Protein AF-A0A959XIF3-F1 (afdb_monomer_lite)

Secondary structure (DSSP, 8-state):
-HHHHHHHHHHHH-HHHHHHHHHHHHHHHHHTTT-HHHHHHHHHHHHHHHHHHHHHHHHHHHHHTTHHHHHHHHHHHHHHHTHHHHHHHHHHHHHHHHHHHHHHT-

Structure (mmCIF, N/CA/C/O backbone):
data_AF-A0A959XIF3-F1
#
_entry.id   AF-A0A959XIF3-F1
#
loop_
_atom_site.group_PDB
_atom_site.id
_atom_site.type_symbol
_atom_site.label_atom_id
_atom_site.label_alt_id
_atom_site.label_comp_id
_atom_site.label_asym_id
_atom_site.label_entity_id
_atom_site.label_seq_id
_atom_site.pdbx_PDB_ins_code
_atom_site.Cartn_x
_atom_site.Cartn_y
_atom_site.Cartn_z
_atom_site.occupancy
_atom_site.B_iso_or_equiv
_atom_site.auth_seq_id
_atom_site.auth_comp_id
_atom_site.auth_asym_id
_atom_site.auth_atom_id
_atom_site.pdbx_PDB_model_num
ATOM 1 N N . ALA A 1 1 ? -5.462 19.192 0.516 1.00 64.38 1 ALA A N 1
ATOM 2 C CA . ALA A 1 1 ? -4.047 19.498 0.836 1.00 64.38 1 ALA A CA 1
ATOM 3 C C . ALA A 1 1 ? -3.514 18.705 2.038 1.00 64.38 1 ALA A C 1
ATOM 5 O O . ALA A 1 1 ? -2.580 17.940 1.852 1.00 64.38 1 ALA A O 1
ATOM 6 N N . LYS A 1 2 ? -4.104 18.809 3.244 1.00 79.19 2 LYS A N 1
ATOM 7 C CA . LYS A 1 2 ? -3.573 18.137 4.455 1.00 79.19 2 LYS A CA 1
ATOM 8 C C . LYS A 1 2 ? -3.498 16.604 4.356 1.00 79.19 2 LYS A C 1
ATOM 10 O O . LYS A 1 2 ? -2.466 16.035 4.681 1.00 79.19 2 LYS A O 1
ATOM 15 N N . ALA A 1 3 ? -4.548 15.955 3.846 1.00 81.12 3 ALA A N 1
ATOM 16 C CA . ALA A 1 3 ? -4.576 14.498 3.668 1.00 81.12 3 ALA A CA 1
ATOM 17 C C . ALA A 1 3 ? -3.520 13.998 2.666 1.00 81.12 3 ALA A C 1
ATOM 19 O O . ALA A 1 3 ? -2.837 13.019 2.936 1.00 81.12 3 A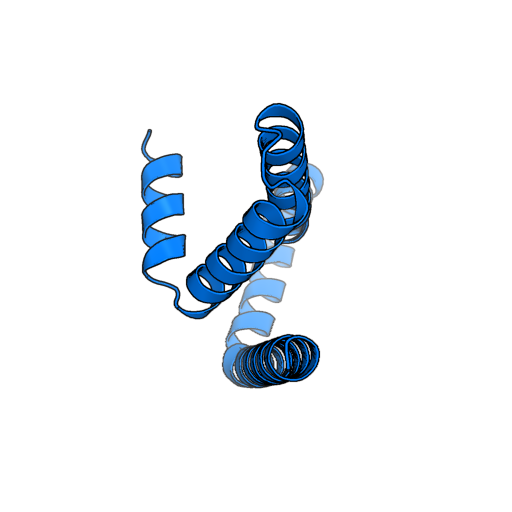LA A O 1
ATOM 20 N N . ALA A 1 4 ? -3.331 14.713 1.552 1.00 79.62 4 ALA A N 1
ATOM 21 C CA . ALA A 1 4 ? -2.297 14.388 0.569 1.00 79.62 4 ALA A CA 1
ATOM 22 C C . ALA A 1 4 ? -0.883 14.534 1.159 1.00 79.62 4 ALA A C 1
ATOM 24 O O . ALA A 1 4 ? -0.048 13.658 0.965 1.00 79.62 4 ALA A O 1
ATOM 25 N N . GLY A 1 5 ? -0.629 15.591 1.940 1.00 83.12 5 GLY A N 1
ATOM 26 C CA . GLY A 1 5 ? 0.647 15.761 2.645 1.00 83.12 5 GLY A CA 1
ATOM 27 C C . GLY A 1 5 ? 0.916 14.642 3.656 1.00 83.12 5 GLY A C 1
ATOM 28 O O . GLY A 1 5 ? 2.008 14.086 3.675 1.00 83.12 5 GLY A O 1
ATOM 29 N N . LEU A 1 6 ? -0.094 14.254 4.441 1.00 84.50 6 LEU A N 1
ATOM 30 C CA . LEU A 1 6 ? -0.009 13.112 5.359 1.00 84.50 6 LEU A CA 1
ATOM 31 C C . LEU A 1 6 ? 0.245 11.796 4.625 1.00 84.50 6 LEU A C 1
ATOM 33 O O . LEU A 1 6 ? 1.063 11.009 5.084 1.00 84.50 6 LEU A O 1
ATOM 37 N N . ALA A 1 7 ? -0.406 11.574 3.482 1.00 80.56 7 ALA A N 1
ATOM 38 C CA . ALA A 1 7 ? -0.183 10.388 2.665 1.00 80.56 7 ALA A CA 1
ATOM 39 C C . ALA A 1 7 ? 1.268 10.312 2.169 1.00 80.56 7 ALA A C 1
ATOM 41 O O . ALA A 1 7 ? 1.906 9.274 2.323 1.00 80.56 7 ALA A O 1
ATOM 42 N N . VAL A 1 8 ? 1.814 11.416 1.647 1.00 82.19 8 VAL A N 1
ATOM 43 C CA . VAL A 1 8 ? 3.214 11.482 1.193 1.00 82.19 8 VAL A CA 1
ATOM 44 C C . VAL A 1 8 ? 4.180 11.254 2.356 1.00 82.19 8 VAL A C 1
ATOM 46 O O . VAL A 1 8 ? 5.093 10.441 2.239 1.00 82.19 8 VAL A O 1
ATOM 49 N N . LEU A 1 9 ? 3.961 11.916 3.495 1.00 86.06 9 LEU A N 1
ATOM 50 C CA . LEU A 1 9 ? 4.807 11.753 4.678 1.00 86.06 9 LEU A CA 1
ATOM 51 C C . LEU A 1 9 ? 4.761 10.321 5.215 1.00 86.06 9 LEU A C 1
ATOM 53 O O . LEU A 1 9 ? 5.806 9.721 5.441 1.00 86.06 9 LEU A O 1
ATOM 57 N N . LEU A 1 10 ? 3.570 9.744 5.381 1.00 80.31 10 LEU A N 1
ATOM 58 C CA . LEU A 1 10 ? 3.414 8.371 5.860 1.00 80.31 10 LEU A CA 1
ATOM 59 C C . LEU A 1 10 ? 4.014 7.362 4.880 1.00 80.31 10 LEU A C 1
ATOM 61 O O . LEU A 1 10 ? 4.625 6.395 5.328 1.00 80.31 10 LEU A O 1
ATOM 65 N N . ALA A 1 11 ? 3.883 7.586 3.570 1.00 79.12 11 ALA A N 1
ATOM 66 C CA . ALA A 1 11 ? 4.479 6.723 2.559 1.00 79.12 11 ALA A CA 1
ATOM 67 C C . ALA A 1 11 ? 6.013 6.790 2.564 1.00 79.12 11 ALA A C 1
ATOM 69 O O . ALA A 1 11 ? 6.651 5.751 2.421 1.00 79.12 11 ALA A O 1
ATOM 70 N N . ALA A 1 12 ? 6.592 7.978 2.759 1.00 79.06 12 ALA A N 1
ATOM 71 C CA . ALA A 1 12 ? 8.039 8.179 2.791 1.00 79.06 12 ALA A CA 1
ATOM 72 C C . ALA A 1 12 ? 8.683 7.699 4.103 1.00 79.06 12 ALA A C 1
ATOM 74 O O . ALA A 1 12 ? 9.776 7.142 4.084 1.00 79.06 12 ALA A O 1
ATOM 75 N N . VAL A 1 13 ? 8.007 7.892 5.239 1.00 84.62 13 VAL A N 1
ATOM 76 C CA . VAL A 1 13 ? 8.521 7.522 6.569 1.00 84.62 13 VAL A CA 1
ATOM 77 C C . VAL A 1 13 ? 8.348 6.027 6.857 1.00 84.62 13 VAL A C 1
ATOM 79 O O . VAL A 1 13 ? 9.120 5.472 7.633 1.00 84.62 13 VAL A O 1
ATOM 82 N N . ASN A 1 14 ? 7.381 5.345 6.230 1.00 83.38 14 ASN A N 1
ATOM 83 C CA . ASN A 1 14 ? 7.226 3.896 6.367 1.00 83.38 14 ASN A CA 1
ATOM 84 C C . ASN A 1 14 ? 8.077 3.152 5.326 1.00 83.38 14 ASN A C 1
ATOM 86 O O . ASN A 1 14 ? 7.640 3.015 4.178 1.00 83.38 14 ASN A O 1
ATOM 90 N N . PRO A 1 15 ? 9.233 2.572 5.708 1.00 79.19 15 PRO A N 1
ATOM 91 C CA . PRO A 1 15 ? 10.155 1.944 4.760 1.00 79.19 15 PRO A CA 1
ATOM 92 C C . PRO A 1 15 ? 9.493 0.809 3.973 1.00 79.19 15 PRO A C 1
ATOM 94 O O . PRO A 1 15 ? 9.739 0.653 2.780 1.00 79.19 15 PRO A O 1
ATOM 97 N N . LYS A 1 16 ? 8.578 0.061 4.606 1.00 80.81 16 LYS A N 1
ATOM 98 C CA . LYS A 1 16 ? 7.818 -1.003 3.940 1.00 80.81 16 LYS A CA 1
ATOM 99 C C . LYS A 1 16 ? 6.997 -0.467 2.763 1.00 80.81 16 LYS A C 1
ATOM 101 O O . LYS A 1 16 ? 6.981 -1.077 1.700 1.00 80.81 16 LYS A O 1
ATOM 106 N N . ASN A 1 17 ? 6.308 0.657 2.959 1.00 87.06 17 ASN A N 1
ATOM 107 C CA . ASN A 1 17 ? 5.452 1.235 1.929 1.00 87.06 17 ASN A CA 1
ATOM 108 C C . ASN A 1 17 ? 6.283 1.879 0.818 1.00 87.06 17 ASN A C 1
ATOM 110 O O . ASN A 1 17 ? 5.988 1.677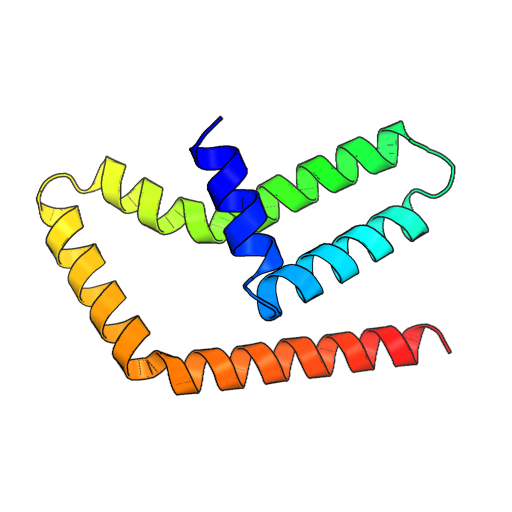 -0.354 1.00 87.06 17 ASN A O 1
ATOM 114 N N . LEU A 1 18 ? 7.360 2.581 1.183 1.00 85.81 18 LEU A N 1
ATOM 115 C CA . LEU A 1 18 ? 8.282 3.178 0.222 1.00 85.81 18 LEU A CA 1
ATOM 116 C C . LEU A 1 18 ? 8.869 2.122 -0.724 1.00 85.81 18 LEU A C 1
ATOM 118 O O . LEU A 1 18 ? 8.806 2.291 -1.939 1.00 85.81 18 LEU A O 1
ATOM 122 N N . LEU A 1 19 ? 9.371 1.007 -0.183 1.00 85.69 19 LEU A N 1
ATOM 123 C CA . LEU A 1 19 ? 9.929 -0.090 -0.983 1.00 85.69 19 LEU A CA 1
ATOM 124 C C . LEU A 1 19 ? 8.890 -0.706 -1.937 1.00 85.69 19 LEU A C 1
ATOM 126 O O . LEU A 1 19 ? 9.191 -0.979 -3.101 1.00 85.69 19 LEU A O 1
ATOM 130 N N . LEU A 1 20 ? 7.650 -0.889 -1.476 1.00 86.50 20 LEU A N 1
ATOM 131 C CA . LEU A 1 20 ? 6.542 -1.386 -2.300 1.00 86.50 20 LEU A CA 1
ATOM 132 C C . LEU A 1 20 ? 6.169 -0.412 -3.428 1.00 86.50 20 LEU A C 1
ATOM 134 O O . LEU A 1 20 ? 6.013 -0.831 -4.572 1.00 86.50 20 LEU A O 1
ATOM 138 N N . CYS A 1 21 ? 6.071 0.885 -3.136 1.00 88.50 21 CYS A N 1
ATOM 139 C CA . CYS A 1 21 ? 5.761 1.899 -4.143 1.00 88.50 21 CYS A CA 1
ATOM 140 C C . CYS A 1 21 ? 6.884 2.055 -5.175 1.00 88.50 21 CYS A C 1
ATOM 142 O O . CYS A 1 21 ? 6.597 2.162 -6.365 1.00 88.50 21 CYS A O 1
ATOM 144 N N . VAL A 1 22 ? 8.149 2.036 -4.745 1.00 89.00 22 VAL A N 1
ATOM 145 C CA . VAL A 1 22 ? 9.304 2.137 -5.650 1.00 89.00 22 VAL A CA 1
ATOM 146 C C . VAL A 1 22 ? 9.392 0.913 -6.557 1.00 89.00 22 VAL A C 1
ATOM 148 O O . VAL A 1 22 ? 9.548 1.072 -7.763 1.00 89.00 22 VAL A O 1
ATOM 151 N N . SER A 1 23 ? 9.241 -0.298 -6.013 1.00 87.44 23 SER A N 1
ATOM 152 C CA . SER A 1 23 ? 9.276 -1.525 -6.823 1.00 87.44 23 SER A CA 1
ATOM 153 C C . SER A 1 23 ? 8.119 -1.600 -7.825 1.00 87.44 23 SER A C 1
ATOM 155 O O . SER A 1 23 ? 8.347 -1.906 -8.993 1.00 87.44 23 SER A O 1
ATOM 157 N N . GLY A 1 24 ? 6.893 -1.259 -7.410 1.00 88.88 24 GLY A N 1
ATOM 158 C CA . GLY A 1 24 ? 5.742 -1.178 -8.313 1.00 88.88 24 GLY A CA 1
ATOM 159 C C . GLY A 1 24 ? 5.917 -0.108 -9.394 1.00 88.88 24 GLY A C 1
ATOM 160 O O . GLY A 1 24 ? 5.684 -0.374 -10.570 1.00 88.88 24 GLY A O 1
ATOM 161 N N . GLY A 1 25 ? 6.395 1.082 -9.018 1.00 89.81 25 GLY A N 1
ATOM 162 C CA . GLY A 1 25 ? 6.674 2.171 -9.954 1.00 89.81 25 GLY A CA 1
ATOM 163 C C . GLY A 1 25 ? 7.773 1.829 -10.961 1.00 89.81 25 GLY A C 1
ATOM 164 O O . GLY A 1 25 ? 7.620 2.114 -12.145 1.00 89.81 25 GLY A O 1
ATOM 165 N N . ALA A 1 26 ? 8.844 1.164 -10.519 1.00 89.62 26 ALA A N 1
ATOM 166 C CA . ALA A 1 26 ? 9.910 0.691 -11.397 1.00 89.62 26 ALA A CA 1
ATOM 167 C C . ALA A 1 26 ? 9.396 -0.345 -12.409 1.00 89.62 26 ALA A C 1
ATOM 169 O O . ALA A 1 26 ? 9.706 -0.233 -13.591 1.00 89.62 26 ALA A O 1
ATOM 170 N N . ALA A 1 27 ? 8.560 -1.295 -11.973 1.00 88.44 27 ALA A N 1
ATOM 171 C CA . ALA A 1 27 ? 7.945 -2.281 -12.863 1.00 88.44 27 ALA A CA 1
ATOM 172 C C . ALA A 1 27 ? 7.019 -1.635 -13.910 1.00 88.44 27 ALA A C 1
ATOM 174 O O . ALA A 1 27 ? 7.002 -2.048 -15.067 1.00 88.44 27 ALA A O 1
ATOM 175 N N . ILE A 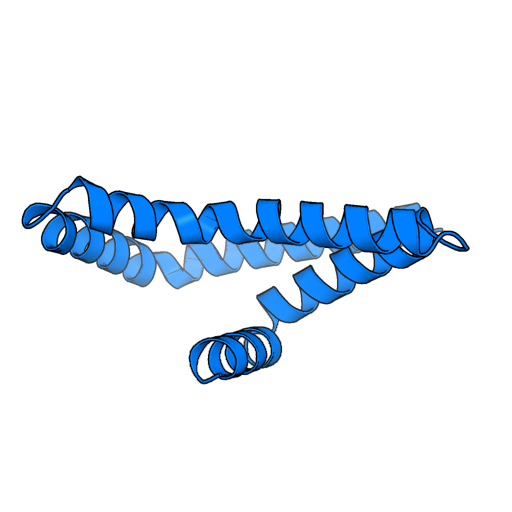1 28 ? 6.270 -0.594 -13.532 1.00 91.06 28 ILE A N 1
ATOM 176 C CA . ILE A 1 28 ? 5.449 0.173 -14.480 1.00 91.06 28 ILE A CA 1
ATOM 177 C C . ILE A 1 28 ? 6.339 0.928 -15.472 1.00 91.06 28 ILE A C 1
ATOM 179 O O . ILE A 1 28 ? 6.068 0.910 -16.671 1.00 91.06 28 ILE A O 1
ATOM 183 N N . ALA A 1 29 ? 7.406 1.570 -14.991 1.00 89.06 29 ALA A N 1
ATOM 184 C CA . ALA A 1 29 ? 8.316 2.345 -15.830 1.00 89.06 29 ALA A CA 1
ATOM 185 C C . ALA A 1 29 ? 9.029 1.481 -16.881 1.00 89.06 29 ALA A C 1
ATOM 187 O O . ALA A 1 29 ? 9.220 1.933 -18.009 1.00 89.06 29 ALA A O 1
ATOM 188 N N . THR A 1 30 ? 9.399 0.244 -16.536 1.00 88.12 30 THR A N 1
ATOM 189 C CA . THR A 1 30 ? 10.008 -0.696 -17.486 1.00 88.12 30 THR A CA 1
ATOM 190 C C . THR A 1 30 ? 8.985 -1.271 -18.463 1.00 88.12 30 THR A C 1
ATOM 192 O O . THR A 1 30 ? 9.271 -1.349 -19.655 1.00 88.12 30 THR A O 1
ATOM 195 N N . ALA A 1 31 ? 7.785 -1.630 -17.99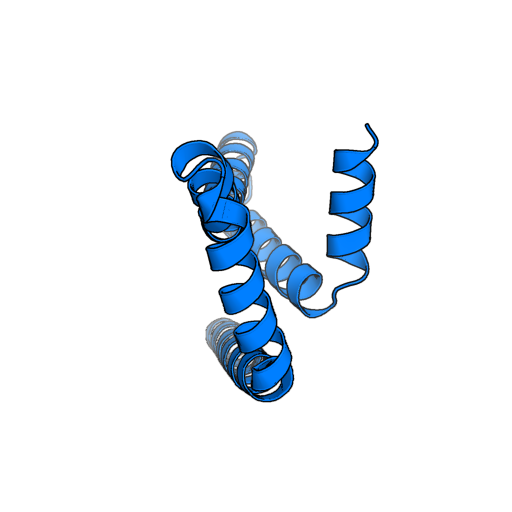6 1.00 86.62 31 ALA A N 1
ATOM 196 C CA . ALA A 1 31 ? 6.750 -2.238 -18.834 1.00 86.62 31 ALA A CA 1
ATOM 197 C C . ALA A 1 31 ? 6.083 -1.254 -19.813 1.00 86.62 31 ALA A C 1
ATOM 199 O O . ALA A 1 31 ? 5.686 -1.654 -20.904 1.00 86.62 31 ALA A O 1
ATOM 200 N N . ALA A 1 32 ? 5.962 0.023 -19.441 1.00 87.56 32 ALA A N 1
ATOM 201 C CA . ALA A 1 32 ? 5.352 1.076 -20.258 1.00 87.56 32 ALA A CA 1
ATOM 202 C C . ALA A 1 32 ? 6.394 2.021 -20.891 1.00 87.56 32 ALA A C 1
ATOM 204 O O . ALA A 1 32 ? 6.101 3.185 -21.179 1.00 87.56 32 ALA A O 1
ATOM 205 N N . ALA A 1 33 ? 7.630 1.547 -21.081 1.00 82.94 33 ALA A N 1
ATOM 206 C CA . ALA A 1 33 ? 8.713 2.358 -21.624 1.00 82.94 33 ALA A CA 1
ATOM 207 C C . ALA A 1 33 ? 8.348 2.913 -23.016 1.00 82.94 33 ALA A C 1
ATOM 209 O O . ALA A 1 33 ? 8.129 2.164 -23.964 1.00 82.94 33 ALA A O 1
ATOM 210 N N . GLY A 1 34 ? 8.292 4.243 -23.135 1.00 83.38 34 GLY A N 1
ATOM 211 C CA . GLY A 1 34 ? 7.992 4.940 -24.392 1.00 83.38 34 GLY A CA 1
ATOM 212 C C . GLY A 1 34 ? 6.513 5.263 -24.637 1.00 83.38 34 GLY A C 1
ATOM 213 O O . GLY A 1 34 ? 6.227 6.020 -25.562 1.00 83.38 34 GLY A O 1
ATOM 214 N N . ASP A 1 35 ? 5.591 4.789 -23.793 1.00 90.19 35 ASP A N 1
ATOM 215 C CA . ASP A 1 35 ? 4.164 5.127 -23.864 1.00 90.19 35 ASP A CA 1
ATOM 216 C C . ASP A 1 35 ? 3.687 5.765 -22.552 1.00 90.19 35 ASP A C 1
ATOM 218 O O . ASP A 1 35 ? 3.287 5.103 -21.589 1.00 90.19 35 ASP A O 1
ATOM 222 N N . GLY A 1 36 ? 3.709 7.100 -22.525 1.00 87.00 36 GLY A N 1
ATOM 223 C CA . GLY A 1 36 ? 3.270 7.873 -21.364 1.00 87.00 36 GLY A CA 1
ATOM 224 C C . GLY A 1 36 ? 1.793 7.667 -21.017 1.00 87.00 36 GLY A C 1
ATOM 225 O O . GLY A 1 36 ? 1.428 7.784 -19.849 1.00 87.00 36 GLY A O 1
ATOM 226 N N . SER A 1 37 ? 0.944 7.319 -21.989 1.00 90.56 37 SER A N 1
ATOM 227 C CA . SER A 1 37 ? -0.475 7.060 -21.731 1.00 90.56 37 SER A CA 1
ATOM 228 C C . SER A 1 37 ? -0.663 5.732 -20.996 1.00 90.56 37 SER A C 1
ATOM 230 O O . SER A 1 37 ? -1.343 5.686 -19.968 1.00 90.56 37 SER A O 1
ATOM 232 N N . ALA A 1 38 ? 0.033 4.683 -21.443 1.00 89.75 38 ALA A N 1
ATOM 233 C CA . ALA A 1 38 ? 0.036 3.381 -20.789 1.00 89.75 38 ALA A CA 1
ATOM 234 C C . ALA A 1 38 ? 0.615 3.463 -19.369 1.00 89.75 38 ALA A C 1
ATOM 236 O O . ALA A 1 38 ? 0.054 2.874 -18.444 1.00 89.75 38 ALA A O 1
ATOM 237 N N . ALA A 1 39 ? 1.676 4.252 -19.164 1.00 91.12 39 ALA A N 1
ATOM 238 C CA . ALA A 1 39 ? 2.266 4.468 -17.843 1.00 91.12 39 ALA A CA 1
ATOM 239 C C . ALA A 1 39 ? 1.278 5.122 -16.860 1.00 91.12 39 ALA A C 1
ATOM 241 O O . ALA A 1 39 ? 1.162 4.685 -15.713 1.00 91.12 39 ALA A O 1
ATOM 242 N N . VAL A 1 40 ? 0.528 6.136 -17.308 1.00 93.06 40 VAL A N 1
ATOM 243 C CA . VAL A 1 40 ? -0.489 6.815 -16.485 1.00 93.06 40 VAL A CA 1
ATOM 244 C C . VAL A 1 40 ? -1.627 5.862 -16.126 1.00 93.06 40 VAL A C 1
ATOM 246 O O . VAL A 1 40 ? -2.039 5.809 -14.967 1.00 93.06 40 VAL A O 1
ATOM 249 N N . VAL A 1 41 ? -2.113 5.076 -17.092 1.00 93.81 41 VAL A N 1
ATOM 250 C CA . VAL A 1 41 ? -3.174 4.087 -16.853 1.00 93.81 41 VAL A CA 1
ATOM 251 C C . VAL A 1 41 ? -2.701 3.013 -15.870 1.00 93.81 41 VAL A C 1
ATOM 253 O O . VAL A 1 41 ? -3.401 2.722 -14.901 1.00 93.81 41 VAL A O 1
ATOM 256 N N . ALA A 1 42 ? -1.496 2.471 -16.053 1.00 92.44 42 ALA A N 1
ATOM 257 C CA . ALA A 1 42 ? -0.922 1.474 -15.153 1.00 92.44 42 ALA A CA 1
ATOM 258 C C . ALA A 1 42 ? -0.724 2.022 -13.728 1.00 92.44 42 ALA A C 1
ATOM 260 O O . ALA A 1 42 ? -1.063 1.345 -12.757 1.00 92.44 42 ALA A O 1
ATOM 261 N N . ALA A 1 43 ? -0.253 3.265 -13.586 1.00 91.31 43 ALA A N 1
ATOM 262 C CA . ALA A 1 43 ? -0.125 3.929 -12.291 1.00 91.31 43 ALA A CA 1
ATOM 263 C C . ALA A 1 43 ? -1.487 4.154 -11.611 1.00 91.31 43 ALA A C 1
ATOM 265 O O . ALA A 1 43 ? -1.612 3.946 -10.403 1.00 91.31 43 ALA A O 1
ATOM 266 N N . ALA A 1 44 ? -2.518 4.529 -12.374 1.00 93.88 44 ALA A N 1
ATOM 267 C CA . ALA A 1 44 ? -3.874 4.683 -11.855 1.00 93.88 44 ALA A CA 1
ATOM 268 C C . ALA A 1 44 ? -4.442 3.345 -11.358 1.00 93.88 44 ALA A C 1
ATOM 270 O O . ALA A 1 44 ? -4.958 3.274 -10.242 1.00 93.88 44 ALA A O 1
ATOM 271 N N . VAL A 1 45 ? -4.287 2.268 -12.135 1.00 94.19 45 VAL A N 1
ATOM 272 C CA . VAL A 1 45 ? -4.705 0.915 -11.730 1.00 94.19 45 VAL A CA 1
ATOM 273 C C . VAL A 1 45 ? -3.943 0.461 -10.485 1.00 94.19 45 VAL A C 1
ATOM 275 O O . VAL A 1 45 ? -4.563 -0.009 -9.531 1.00 94.19 45 VAL A O 1
ATOM 278 N N . PHE A 1 46 ? -2.623 0.658 -10.445 1.00 91.44 46 PHE A N 1
ATOM 279 C CA . PHE A 1 46 ? -1.806 0.349 -9.271 1.00 91.44 46 PHE A CA 1
ATOM 280 C C . PHE A 1 46 ? -2.299 1.091 -8.023 1.00 91.44 46 PHE A C 1
ATOM 282 O O . PHE A 1 46 ? -2.453 0.475 -6.971 1.00 91.44 46 PHE A O 1
ATOM 289 N N . ALA A 1 47 ? -2.605 2.387 -8.135 1.00 90.94 47 ALA A N 1
ATOM 290 C CA . ALA A 1 47 ? -3.120 3.179 -7.022 1.00 90.94 47 ALA A CA 1
ATOM 291 C C . ALA A 1 47 ? -4.493 2.684 -6.539 1.00 90.94 47 ALA A C 1
ATOM 293 O O . ALA A 1 47 ? -4.717 2.557 -5.334 1.00 90.94 47 ALA A O 1
ATOM 294 N N . VAL A 1 48 ? -5.404 2.354 -7.459 1.00 93.25 48 VAL A N 1
ATOM 295 C CA . VAL A 1 48 ? -6.710 1.773 -7.111 1.00 93.25 48 VAL A CA 1
ATOM 296 C C . VAL A 1 48 ? -6.520 0.465 -6.349 1.00 93.25 48 VAL A C 1
ATOM 298 O O . VAL A 1 48 ? -7.052 0.324 -5.254 1.00 93.25 48 VAL A O 1
ATOM 301 N N . VAL A 1 49 ? -5.697 -0.456 -6.853 1.00 91.62 49 VAL A N 1
ATOM 302 C CA . VAL A 1 49 ? -5.439 -1.740 -6.182 1.00 91.62 49 VAL A CA 1
ATOM 303 C C . VAL A 1 49 ? -4.778 -1.534 -4.815 1.00 91.62 49 VAL A C 1
ATOM 305 O O . VAL A 1 49 ? -5.204 -2.133 -3.827 1.00 91.62 49 VAL A O 1
ATOM 308 N N . ALA A 1 50 ? -3.788 -0.643 -4.724 1.00 87.88 50 ALA A N 1
ATOM 309 C CA . ALA A 1 50 ? -3.091 -0.337 -3.476 1.00 87.88 50 ALA A CA 1
ATOM 310 C C . ALA A 1 50 ? -4.017 0.259 -2.400 1.00 87.88 50 ALA A C 1
ATOM 312 O O . ALA A 1 50 ? -3.785 0.063 -1.207 1.00 87.88 50 ALA A O 1
ATOM 313 N N . THR A 1 51 ? -5.082 0.963 -2.796 1.00 89.44 51 THR A N 1
ATOM 314 C CA . THR A 1 51 ? -6.023 1.582 -1.849 1.00 89.44 51 THR A CA 1
ATOM 315 C C . THR A 1 51 ? -7.094 0.631 -1.323 1.00 89.44 51 THR A C 1
ATOM 317 O O . THR A 1 51 ? -7.647 0.903 -0.258 1.00 89.44 51 THR A O 1
ATOM 320 N N . VAL A 1 52 ? -7.342 -0.512 -1.975 1.00 89.94 52 VAL A N 1
ATOM 321 C CA . VAL A 1 52 ? -8.387 -1.47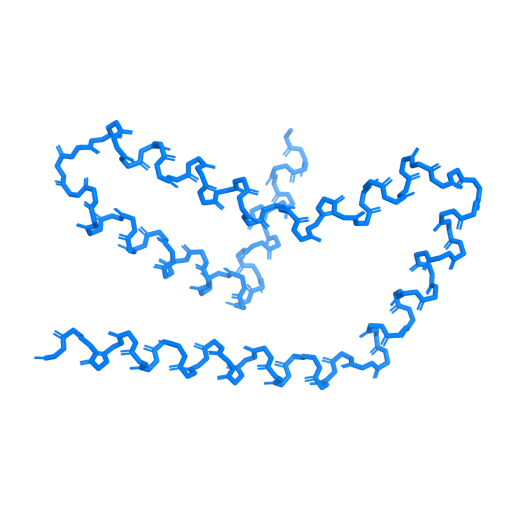4 -1.566 1.00 89.94 52 VAL A CA 1
ATOM 322 C C . VAL A 1 52 ? -8.220 -1.924 -0.111 1.00 89.94 52 VAL A C 1
ATOM 324 O O . VAL A 1 52 ? -9.195 -1.982 0.637 1.00 89.94 52 VAL A O 1
ATOM 327 N N . GLY A 1 53 ? -6.982 -2.182 0.324 1.00 85.50 53 GLY A N 1
ATOM 328 C CA . GLY A 1 53 ? -6.712 -2.636 1.692 1.00 85.50 53 GLY A CA 1
ATOM 329 C C . GLY A 1 53 ? -7.094 -1.612 2.766 1.00 85.50 53 GLY A C 1
ATOM 330 O O . GLY A 1 53 ? -7.561 -1.986 3.838 1.00 85.50 53 GLY A O 1
ATOM 331 N N . VAL A 1 54 ? -6.945 -0.317 2.471 1.00 85.88 54 VAL A N 1
ATOM 332 C CA . VAL A 1 54 ? -7.324 0.778 3.383 1.00 85.88 54 VAL A CA 1
ATOM 333 C C . VAL A 1 54 ? -8.798 1.156 3.211 1.00 85.88 54 VAL A C 1
ATOM 335 O O . VAL A 1 54 ? -9.424 1.639 4.151 1.00 85.88 54 VAL A O 1
ATOM 338 N N . ALA A 1 55 ? -9.385 0.893 2.041 1.00 87.69 55 ALA A N 1
ATOM 339 C CA . ALA A 1 55 ? -10.803 1.119 1.790 1.00 87.69 55 ALA A CA 1
ATOM 340 C C . ALA A 1 55 ? -11.696 0.206 2.645 1.00 87.69 55 ALA A C 1
ATOM 342 O O . ALA A 1 55 ? -12.755 0.644 3.078 1.00 87.69 55 ALA A O 1
ATOM 343 N N . ALA A 1 56 ? -11.265 -1.022 2.950 1.00 86.38 56 ALA A N 1
ATOM 344 C CA . ALA A 1 56 ? -12.039 -1.964 3.763 1.00 86.38 56 ALA A CA 1
ATOM 345 C C . ALA A 1 56 ? -12.487 -1.396 5.135 1.00 86.38 56 ALA A C 1
ATOM 347 O O . ALA A 1 56 ? -13.696 -1.335 5.369 1.00 86.38 56 ALA A O 1
ATOM 348 N N . PRO A 1 57 ? -11.596 -0.914 6.029 1.00 84.25 57 PRO A N 1
ATOM 349 C CA . PRO A 1 57 ? -12.019 -0.321 7.302 1.00 84.25 57 PRO A CA 1
ATOM 350 C C . PRO A 1 57 ? -12.841 0.963 7.125 1.00 84.25 57 PRO A C 1
ATOM 352 O O . PRO A 1 57 ? -13.720 1.235 7.937 1.00 84.25 57 PRO A O 1
ATOM 355 N N . VAL A 1 58 ? -12.611 1.727 6.050 1.00 87.31 58 VAL A N 1
ATOM 356 C CA . VAL A 1 58 ? -13.423 2.913 5.726 1.00 87.31 58 VAL A CA 1
ATOM 357 C C . VAL A 1 58 ? -14.856 2.510 5.368 1.00 87.31 58 VAL A C 1
ATOM 359 O O . VAL A 1 58 ? -15.802 3.118 5.857 1.00 87.31 58 VAL A O 1
ATOM 362 N N . VAL A 1 59 ? -15.040 1.459 4.568 1.00 87.88 59 VAL A N 1
ATOM 363 C CA . VAL A 1 59 ? -16.371 0.937 4.221 1.00 87.88 59 VAL A CA 1
ATOM 364 C C . VAL A 1 59 ? -17.085 0.396 5.460 1.00 87.88 59 VAL A C 1
ATOM 366 O O . VAL A 1 59 ? -18.270 0.673 5.641 1.00 87.88 59 VAL A O 1
ATOM 369 N N . VAL A 1 60 ? -16.380 -0.317 6.345 1.00 86.81 60 VAL A N 1
ATOM 370 C CA . VAL A 1 60 ? -16.953 -0.780 7.624 1.00 86.81 60 VAL A CA 1
ATOM 371 C C . VAL A 1 60 ? -17.414 0.408 8.465 1.00 86.81 60 VAL A C 1
ATOM 373 O O . VAL A 1 60 ? -18.543 0.406 8.948 1.00 86.81 60 VAL A O 1
ATOM 376 N N . TYR A 1 61 ? -16.589 1.453 8.570 1.00 85.31 61 TYR A N 1
ATOM 377 C CA . TYR A 1 61 ? -16.949 2.670 9.293 1.00 85.31 61 TYR A CA 1
ATOM 378 C C . TYR A 1 61 ? -18.221 3.333 8.746 1.00 85.31 61 TYR A C 1
ATOM 380 O O . TYR A 1 61 ? -19.090 3.735 9.513 1.00 85.31 61 TYR A O 1
ATOM 388 N N . LEU A 1 62 ? -18.367 3.399 7.421 1.00 86.69 62 LEU A N 1
ATOM 389 C CA . LEU A 1 62 ? -19.523 4.031 6.781 1.00 86.69 62 LEU A CA 1
ATOM 390 C C . LEU A 1 62 ? -20.807 3.190 6.851 1.00 86.69 62 LEU A C 1
ATOM 392 O O . LEU A 1 62 ? -21.898 3.752 6.797 1.00 86.69 62 LEU A O 1
ATOM 396 N N . THR A 1 63 ? -20.699 1.861 6.938 1.00 88.06 63 THR A N 1
ATOM 397 C CA . THR A 1 63 ? -21.855 0.947 6.854 1.00 88.06 63 THR A CA 1
ATOM 398 C C . THR A 1 63 ? -22.364 0.464 8.209 1.00 88.06 63 THR A C 1
ATOM 400 O O . THR A 1 63 ? -23.561 0.220 8.346 1.00 88.06 63 THR A O 1
ATOM 403 N N . ALA A 1 64 ? -21.493 0.329 9.214 1.00 82.38 64 ALA A N 1
ATOM 404 C CA . ALA A 1 64 ? -21.846 -0.268 10.504 1.00 82.38 64 ALA A CA 1
ATOM 405 C C . ALA A 1 64 ? -22.343 0.737 11.566 1.00 82.38 64 ALA A C 1
ATOM 407 O O . ALA A 1 64 ? -22.771 0.310 12.641 1.00 82.38 64 ALA A O 1
ATOM 408 N N . GLY A 1 65 ? -22.328 2.047 11.279 1.00 81.06 65 GLY A N 1
ATOM 409 C CA . GLY A 1 65 ? -22.842 3.088 12.180 1.00 81.06 65 GLY A CA 1
ATOM 410 C C . GLY A 1 65 ? -22.198 3.027 13.569 1.00 81.06 65 GLY A C 1
ATOM 411 O O . GLY A 1 65 ? -20.979 2.915 13.679 1.00 81.06 65 GLY A O 1
ATOM 412 N N . ASP A 1 66 ? -23.009 3.027 14.629 1.00 77.88 66 ASP A N 1
ATOM 413 C CA . ASP A 1 66 ? -22.532 3.006 16.024 1.00 77.88 66 ASP A CA 1
ATOM 414 C C . ASP A 1 66 ? -21.731 1.740 16.391 1.00 77.88 66 ASP A C 1
ATOM 416 O O . ASP A 1 66 ? -20.879 1.773 17.274 1.00 77.88 66 ASP A O 1
ATOM 420 N N . ARG A 1 67 ? -21.942 0.616 15.689 1.00 79.88 67 ARG A N 1
ATOM 421 C CA . ARG A 1 67 ? -21.193 -0.638 15.927 1.00 79.88 67 ARG A CA 1
ATOM 422 C C . ARG A 1 67 ? -19.832 -0.654 15.234 1.00 79.88 67 ARG A C 1
ATOM 424 O O . ARG A 1 67 ? -19.023 -1.539 15.507 1.00 79.88 67 ARG A O 1
ATOM 431 N N . ALA A 1 68 ? -19.560 0.303 14.343 1.00 83.81 68 ALA A N 1
ATOM 432 C CA . ALA A 1 68 ? -18.270 0.397 13.672 1.00 83.81 68 ALA A CA 1
ATOM 433 C C . ALA A 1 68 ? -17.130 0.638 14.664 1.00 83.81 68 ALA A C 1
ATOM 435 O O . ALA A 1 68 ? -16.045 0.093 14.483 1.00 83.81 68 ALA A O 1
ATOM 436 N N . GLU A 1 69 ? -17.371 1.444 15.699 1.00 82.75 69 GLU A N 1
ATOM 437 C CA . GLU A 1 69 ? -16.347 1.797 16.679 1.00 82.75 69 GLU A CA 1
ATOM 438 C C . GLU A 1 69 ? -15.867 0.567 17.456 1.00 82.75 69 GLU A C 1
ATOM 440 O O . GLU A 1 69 ? -14.663 0.342 17.556 1.00 82.75 69 GLU A O 1
ATOM 445 N N . GLU A 1 70 ? -16.794 -0.279 17.909 1.00 86.06 70 GLU A N 1
ATOM 446 C CA . GLU A 1 70 ? -16.483 -1.515 18.633 1.00 86.06 70 GLU A CA 1
ATOM 447 C C . GLU A 1 70 ? -15.717 -2.511 17.747 1.00 86.06 70 GLU A C 1
ATOM 449 O O . GLU A 1 70 ? -14.647 -2.992 18.127 1.00 86.06 70 GLU A O 1
ATOM 454 N N . VAL A 1 71 ? -16.191 -2.736 16.515 1.00 85.19 71 VAL A N 1
ATOM 455 C CA . VAL A 1 71 ? -15.550 -3.655 15.557 1.00 85.19 71 VAL A CA 1
ATOM 456 C C . VAL A 1 71 ? -14.149 -3.176 15.159 1.00 85.19 71 VAL A C 1
ATOM 458 O O . VAL A 1 71 ? -13.206 -3.970 15.113 1.00 85.19 71 VAL A O 1
ATOM 461 N N . LEU A 1 72 ? -13.971 -1.878 14.880 1.00 86.75 72 LEU A N 1
ATOM 462 C CA . LEU A 1 72 ? -12.655 -1.326 14.544 1.00 86.75 72 LEU A CA 1
ATOM 463 C C . LEU A 1 72 ? -11.717 -1.317 15.756 1.00 86.75 72 LEU A C 1
ATOM 465 O O . LEU A 1 72 ? -10.512 -1.505 15.579 1.00 86.75 72 LEU A O 1
ATOM 469 N N . ALA A 1 73 ? -12.231 -1.108 16.970 1.00 88.62 73 ALA A N 1
ATOM 470 C CA . ALA A 1 73 ? -11.433 -1.141 18.192 1.00 88.62 73 ALA A CA 1
ATOM 471 C C . ALA A 1 73 ? -10.908 -2.552 18.492 1.00 88.62 73 ALA A C 1
ATOM 473 O O . ALA A 1 73 ? -9.725 -2.709 18.814 1.00 88.62 73 ALA A O 1
ATOM 474 N N . GLU A 1 74 ? -11.743 -3.577 18.329 1.00 88.56 74 GLU A N 1
ATOM 475 C CA . GLU A 1 74 ? -11.339 -4.974 18.485 1.00 88.56 74 GLU A CA 1
ATOM 476 C C . GLU A 1 74 ? -10.307 -5.372 17.419 1.00 88.56 74 GLU A C 1
ATOM 478 O O . GLU A 1 74 ? -9.225 -5.867 17.753 1.00 88.56 74 GLU A O 1
ATOM 483 N N . LEU A 1 75 ? -10.568 -5.036 16.148 1.00 86.56 75 LEU A N 1
ATOM 484 C CA . LEU A 1 75 ? -9.628 -5.268 15.048 1.00 86.56 75 LEU A CA 1
ATOM 485 C C . LEU A 1 75 ? -8.279 -4.589 15.306 1.00 86.56 75 LEU A C 1
ATOM 487 O O . LEU A 1 75 ? -7.225 -5.209 15.156 1.00 86.56 75 LEU A O 1
ATOM 491 N N . LYS A 1 76 ? -8.295 -3.319 15.720 1.00 87.38 76 LYS A N 1
ATOM 492 C CA . LYS A 1 76 ? -7.079 -2.573 16.051 1.00 87.38 76 LYS A CA 1
ATOM 493 C C . LYS A 1 76 ? -6.321 -3.249 17.190 1.00 87.38 76 LYS A C 1
ATOM 495 O O . LYS A 1 76 ? -5.101 -3.367 17.106 1.00 87.38 76 LYS A O 1
ATOM 500 N N . THR A 1 77 ? -7.016 -3.692 18.234 1.00 91.69 77 THR A N 1
ATOM 501 C CA . THR A 1 77 ? -6.398 -4.352 19.392 1.00 91.69 77 THR A CA 1
ATOM 502 C C . THR A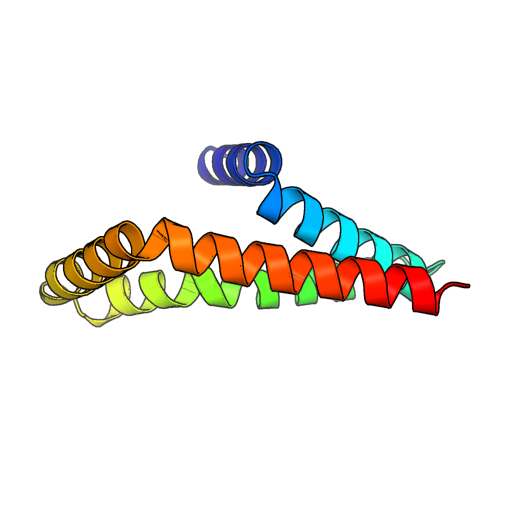 1 77 ? -5.703 -5.644 18.971 1.00 91.69 77 THR A C 1
ATOM 504 O O . THR A 1 77 ? -4.527 -5.830 19.283 1.00 91.69 77 THR A O 1
ATOM 507 N N . TRP A 1 78 ? -6.374 -6.473 18.168 1.00 90.69 78 TRP A N 1
ATOM 508 C CA . TRP A 1 78 ? -5.788 -7.685 17.600 1.00 90.69 78 TRP A CA 1
ATOM 509 C C . TRP A 1 78 ? -4.562 -7.380 16.727 1.00 90.69 78 TRP A C 1
ATOM 511 O O . TRP A 1 78 ? -3.503 -7.988 16.895 1.00 90.69 78 TRP A O 1
ATOM 521 N N . MET A 1 79 ? -4.664 -6.388 15.835 1.00 87.62 79 MET A N 1
ATOM 522 C CA . MET A 1 79 ? -3.556 -5.980 14.966 1.00 87.62 79 MET A CA 1
ATOM 523 C C . MET A 1 79 ? -2.349 -5.477 15.760 1.00 87.62 79 MET A C 1
ATOM 525 O O . MET A 1 79 ? -1.216 -5.788 15.401 1.00 87.62 79 MET A O 1
ATOM 529 N N . VAL A 1 80 ? -2.569 -4.714 16.833 1.00 91.75 80 VAL A N 1
ATOM 530 C CA . VAL A 1 80 ? -1.495 -4.217 17.705 1.00 91.75 80 VAL A CA 1
ATOM 531 C C . VAL A 1 80 ? -0.851 -5.370 18.474 1.00 91.75 80 VAL A C 1
ATOM 533 O O . VAL A 1 80 ? 0.376 -5.449 18.529 1.00 91.75 80 VAL A O 1
ATOM 536 N N . GLN A 1 81 ? -1.654 -6.295 19.004 1.00 93.00 81 GLN A N 1
ATOM 537 C CA . GLN A 1 81 ? -1.167 -7.468 19.731 1.00 93.00 81 GLN A CA 1
ATOM 538 C C . GLN A 1 81 ? -0.318 -8.387 18.841 1.00 93.00 81 GLN A C 1
ATOM 540 O O . GLN A 1 81 ? 0.729 -8.874 19.268 1.00 93.00 81 GLN A O 1
ATOM 545 N N . HIS A 1 82 ? -0.726 -8.587 17.587 1.00 92.31 82 HIS A N 1
ATOM 546 C CA . HIS A 1 82 ? -0.022 -9.439 16.627 1.00 92.31 82 HIS A CA 1
ATOM 547 C C . HIS A 1 82 ? 0.925 -8.676 15.693 1.00 92.31 82 HIS A C 1
ATOM 549 O O . HIS A 1 82 ? 1.471 -9.267 14.759 1.00 92.31 82 HIS A O 1
ATOM 555 N N . ASN A 1 83 ? 1.180 -7.389 15.952 1.00 91.25 83 ASN A N 1
ATOM 556 C CA . ASN A 1 83 ? 1.943 -6.516 15.059 1.00 91.25 83 ASN A CA 1
ATOM 557 C C . ASN A 1 83 ? 3.323 -7.088 14.707 1.00 91.25 83 ASN A C 1
ATOM 559 O O . ASN A 1 83 ? 3.725 -7.064 13.548 1.00 91.25 83 ASN A O 1
ATOM 563 N N . ALA A 1 84 ? 4.034 -7.656 15.685 1.00 89.75 84 ALA A N 1
ATOM 564 C CA . ALA A 1 84 ? 5.351 -8.248 15.453 1.00 89.75 84 ALA A CA 1
ATOM 565 C C . ALA A 1 84 ? 5.297 -9.420 14.456 1.00 89.75 84 ALA A C 1
ATOM 567 O O . ALA A 1 84 ? 6.112 -9.488 13.538 1.00 89.75 84 ALA A O 1
ATOM 568 N N . VAL A 1 85 ? 4.306 -10.306 14.596 1.00 93.00 85 VAL A N 1
ATOM 569 C CA . VAL A 1 85 ? 4.114 -11.461 13.706 1.00 93.00 85 VAL A CA 1
ATOM 570 C C . VAL A 1 85 ? 3.713 -10.995 12.311 1.00 93.00 85 VAL A C 1
ATOM 572 O O . VAL A 1 85 ? 4.307 -11.419 11.322 1.00 93.00 85 VAL A O 1
ATOM 575 N N . ILE A 1 86 ? 2.752 -10.071 12.232 1.00 90.38 86 ILE A N 1
ATOM 576 C CA . ILE A 1 86 ? 2.287 -9.481 10.974 1.00 90.38 86 ILE A CA 1
ATOM 577 C C . ILE A 1 86 ? 3.466 -8.848 10.227 1.00 90.38 86 ILE A C 1
ATOM 579 O O . ILE A 1 86 ? 3.685 -9.139 9.052 1.00 90.38 86 ILE A O 1
ATOM 583 N N . MET A 1 87 ? 4.270 -8.030 10.909 1.00 91.69 87 MET A N 1
ATOM 584 C CA . MET A 1 87 ? 5.422 -7.366 10.302 1.00 91.69 87 MET A CA 1
ATOM 585 C C . MET A 1 87 ? 6.517 -8.346 9.886 1.00 91.69 87 MET A C 1
ATOM 587 O O . MET A 1 87 ? 7.075 -8.179 8.804 1.00 91.69 87 MET A O 1
ATOM 591 N N . ALA A 1 88 ? 6.793 -9.382 10.680 1.00 92.56 88 ALA A N 1
ATOM 592 C CA . ALA A 1 88 ? 7.756 -10.416 10.314 1.00 92.56 88 ALA A CA 1
ATOM 593 C C . ALA A 1 88 ? 7.340 -11.145 9.027 1.00 92.56 88 ALA A C 1
ATOM 595 O O . ALA A 1 88 ? 8.133 -11.236 8.091 1.00 92.56 88 ALA A O 1
ATOM 596 N N . VAL A 1 89 ? 6.082 -11.593 8.943 1.00 93.81 89 VAL A N 1
ATOM 597 C CA . VAL A 1 89 ? 5.546 -12.265 7.749 1.00 93.81 89 VAL A CA 1
ATOM 598 C C . VAL A 1 89 ? 5.576 -11.331 6.541 1.00 93.81 89 VAL A C 1
ATOM 600 O O . VAL A 1 89 ? 6.035 -11.720 5.470 1.00 93.81 89 VAL A O 1
ATOM 603 N N . LEU A 1 90 ? 5.147 -10.077 6.704 1.00 90.12 90 LEU A N 1
ATOM 604 C CA . LEU A 1 90 ? 5.158 -9.092 5.623 1.00 90.12 90 LEU A CA 1
ATOM 605 C C . LEU A 1 90 ? 6.566 -8.821 5.092 1.00 90.12 90 LEU A C 1
ATOM 607 O O . LEU A 1 90 ? 6.760 -8.808 3.880 1.00 90.12 90 LEU A O 1
ATOM 611 N N . LEU A 1 91 ? 7.538 -8.582 5.975 1.00 89.44 91 LEU A N 1
ATOM 612 C CA . LEU A 1 91 ? 8.920 -8.321 5.572 1.00 89.44 91 LEU A CA 1
ATOM 613 C C . LEU A 1 91 ? 9.551 -9.548 4.916 1.00 89.44 91 LEU A C 1
ATOM 615 O O . LEU A 1 91 ? 10.265 -9.394 3.930 1.00 89.44 91 LEU A O 1
ATOM 619 N N . LEU A 1 92 ? 9.247 -10.749 5.411 1.00 92.38 92 LEU A N 1
ATOM 620 C CA . LEU A 1 92 ? 9.705 -11.997 4.810 1.00 92.38 92 LEU A CA 1
ATOM 621 C C . LEU A 1 92 ? 9.152 -12.176 3.389 1.00 92.38 92 LEU A C 1
ATOM 623 O O . LEU A 1 92 ? 9.919 -12.449 2.471 1.00 92.38 92 LEU A O 1
ATOM 627 N N . VAL A 1 93 ? 7.850 -11.954 3.185 1.00 91.12 93 VAL A N 1
ATOM 628 C CA . VAL A 1 93 ? 7.218 -12.041 1.857 1.00 91.12 93 VAL A CA 1
ATOM 629 C C . VAL A 1 93 ? 7.772 -10.981 0.904 1.00 91.12 93 VAL A C 1
ATOM 631 O O . VAL A 1 93 ? 8.112 -11.300 -0.233 1.00 91.12 93 VAL A O 1
ATOM 634 N N . ILE A 1 94 ? 7.905 -9.729 1.357 1.00 87.81 94 ILE A N 1
ATOM 635 C CA . ILE A 1 94 ? 8.470 -8.644 0.540 1.00 87.81 94 ILE A CA 1
ATOM 636 C C . ILE A 1 94 ? 9.923 -8.952 0.174 1.00 87.81 94 ILE A C 1
ATOM 638 O O . ILE A 1 94 ? 10.296 -8.810 -0.986 1.00 87.81 94 ILE A O 1
ATOM 642 N N . GLY A 1 95 ? 10.728 -9.404 1.138 1.00 86.94 95 GLY A N 1
ATOM 643 C CA . GLY A 1 95 ? 12.118 -9.787 0.910 1.00 86.94 95 GLY A CA 1
ATOM 644 C C . GLY A 1 95 ? 12.239 -10.921 -0.105 1.00 86.94 95 GLY A C 1
ATOM 645 O O . GLY A 1 95 ? 12.977 -10.789 -1.077 1.00 86.94 95 GLY A O 1
ATOM 646 N N . ALA A 1 96 ? 11.462 -11.994 0.061 1.00 90.81 96 ALA A N 1
ATOM 647 C CA . ALA A 1 96 ? 11.440 -13.115 -0.875 1.00 90.81 96 ALA A CA 1
ATOM 648 C C . ALA A 1 96 ? 11.030 -12.681 -2.292 1.00 90.81 96 ALA A C 1
ATOM 650 O O . ALA A 1 96 ? 11.674 -13.075 -3.262 1.00 90.81 96 ALA A O 1
ATOM 651 N N . LYS A 1 97 ? 10.006 -11.825 -2.417 1.00 85.88 97 LYS A N 1
ATOM 652 C CA . LYS A 1 97 ? 9.561 -11.282 -3.708 1.00 85.88 97 LYS A CA 1
ATOM 653 C C . LYS A 1 97 ? 10.645 -10.433 -4.369 1.00 85.88 97 LYS A C 1
ATOM 655 O O . LYS A 1 97 ? 10.914 -10.619 -5.547 1.00 85.88 97 LYS A O 1
ATOM 660 N N . LEU A 1 98 ? 11.289 -9.534 -3.622 1.00 83.50 98 LEU A N 1
ATOM 661 C CA . LEU A 1 98 ? 12.368 -8.689 -4.147 1.00 83.50 98 LEU A CA 1
ATOM 662 C C . LEU A 1 98 ? 13.573 -9.513 -4.615 1.00 83.50 98 LEU A C 1
ATOM 664 O O . LEU A 1 98 ? 14.151 -9.211 -5.655 1.00 83.50 98 LEU A O 1
ATOM 668 N N . VAL A 1 99 ? 13.933 -10.563 -3.873 1.00 87.56 99 VAL A N 1
ATOM 669 C CA . VAL A 1 99 ? 14.989 -11.498 -4.287 1.00 87.56 99 VAL A CA 1
ATOM 670 C C . VAL A 1 99 ? 14.578 -12.247 -5.556 1.00 87.56 99 VAL A C 1
ATOM 672 O O . VAL A 1 99 ? 15.378 -12.340 -6.481 1.00 87.56 99 VAL A O 1
ATOM 675 N N . GLY A 1 100 ? 13.335 -12.733 -5.628 1.00 85.69 100 GLY A N 1
ATOM 676 C CA . GLY A 1 100 ? 12.802 -13.407 -6.813 1.00 85.69 100 GLY A CA 1
ATOM 677 C C . GLY A 1 100 ? 12.825 -12.526 -8.064 1.00 85.69 100 GLY A C 1
ATOM 678 O O . GLY A 1 100 ? 13.334 -12.952 -9.098 1.00 85.69 100 GLY A O 1
ATOM 679 N N . ASP A 1 101 ? 12.354 -11.283 -7.954 1.00 81.00 101 ASP A N 1
ATOM 680 C CA . ASP A 1 101 ? 12.416 -10.305 -9.045 1.00 81.00 101 ASP A CA 1
ATOM 681 C C . ASP A 1 101 ? 13.864 -10.039 -9.478 1.00 81.00 101 ASP A C 1
ATOM 683 O O . ASP A 1 101 ? 14.155 -10.012 -10.670 1.00 81.00 101 ASP A O 1
ATOM 687 N N . GLY A 1 102 ? 14.780 -9.862 -8.519 1.00 80.19 102 GLY A N 1
ATOM 688 C CA . GLY A 1 102 ? 16.190 -9.603 -8.805 1.00 80.19 102 GLY A CA 1
ATOM 689 C C . GLY A 1 102 ? 16.872 -10.757 -9.539 1.00 80.19 102 GLY A C 1
ATOM 690 O O . GLY A 1 102 ? 17.639 -10.522 -10.467 1.00 80.19 102 GLY A O 1
ATOM 691 N N . ILE A 1 103 ? 16.560 -12.000 -9.163 1.00 89.56 103 ILE A N 1
ATOM 692 C CA . ILE A 1 103 ? 17.069 -13.194 -9.849 1.00 89.56 103 ILE A CA 1
ATOM 693 C C . ILE A 1 103 ? 16.469 -13.315 -11.252 1.00 89.56 103 ILE A C 1
ATOM 695 O O . ILE A 1 103 ? 17.187 -13.665 -12.176 1.00 89.56 103 ILE A O 1
ATOM 699 N N . SER A 1 104 ? 15.183 -12.999 -11.437 1.00 80.62 104 SER A N 1
ATOM 700 C CA . SER A 1 104 ? 14.517 -13.090 -12.746 1.00 80.62 104 SER A CA 1
ATOM 701 C C . SER A 1 104 ? 15.069 -12.121 -13.801 1.00 80.62 104 SER A C 1
ATOM 703 O O . SER A 1 104 ? 14.741 -12.268 -14.977 1.00 80.62 104 SER A O 1
ATOM 705 N N . VAL A 1 105 ? 15.828 -11.105 -13.388 1.00 75.69 105 VAL A N 1
ATOM 706 C CA . VAL A 1 105 ? 16.440 -10.110 -14.281 1.00 75.69 105 VAL A CA 1
ATOM 707 C C . VAL A 1 105 ? 17.841 -10.536 -14.756 1.00 75.69 105 VAL A C 1
ATOM 709 O O . VAL A 1 105 ? 18.330 -9.964 -15.729 1.00 75.69 105 VAL A O 1
ATOM 712 N N . LEU A 1 106 ? 18.478 -11.518 -14.100 1.00 64.50 106 LEU A N 1
ATOM 713 C CA . LEU A 1 106 ? 19.780 -12.080 -14.491 1.00 64.50 106 LEU A CA 1
ATOM 714 C C . LEU A 1 106 ? 19.631 -13.129 -15.602 1.00 64.50 106 LEU A C 1
ATOM 716 O O . LEU A 1 106 ? 20.438 -13.065 -16.556 1.00 64.50 106 LEU A O 1
#

Foldseek 3Di:
DVVVVVVVVVCVVPPLNVLVVVVQLVVLCVVCPPPPVSSVVSVVVVVVVVCPVVVVLVVLPVPVPPCSVVVVVVVVVVCVVCVVVVVVVSVVVSVVVVVVVVVVVD

Sequence (106 aa):
AKAAGLAVLLAAVNPKNLLLCVSGGAAIATAAAGDGSAAVVAAAVFAVVATVGVAAPVVVYLTAGDRAEEVLAELKTWMVQHNAVIMAVLLLVIGAKLVGDGISVL

Radius of gyration: 17.18 Å; chains: 1; bounding box: 43×33×44 Å

pLDDT: mean 86.66, std 5.22, range [64.38, 94.19]